Protein AF-A0A7Y2XF53-F1 (afdb_monomer_lite)

Sequence (110 aa):
MKKIGYLFCFVLFSLSLQASDLPVEARIEQAMHGDHRSDSNIARNRYRHPVGTLSFLGIQDGMTVMEIWPGAGWYTEILAPVLRGKGQFVAATWDVDVPDQPEYRYRLQM

Secondary structure (DSSP, 8-state):
-------------------PPPPHHHHHHHHTT-TTS-HHHHHTHHHH-HHHHHHHTT--TT-EEEEE--TTTTTHHHHHHHHTTTSEEEEE---TTSTT--HHHHHTT-

pLDDT: mean 86.28, std 17.15, range [38.38, 98.69]

Foldseek 3Di:
DDDDDDPPPPPPPPPPPPVPDDFLLVLLVDQLVDPPDDPVLNVCCVVVVRSVVVVVVVDFFADEAEDELCQVPSVVSRVVRSHPVRYHYHYHADDPPDPPDDPVRVVSVD

Structure (mmCIF, N/CA/C/O backbone):
data_AF-A0A7Y2XF53-F1
#
_entry.id   AF-A0A7Y2XF53-F1
#
loop_
_atom_site.group_PDB
_atom_site.id
_atom_site.type_symbol
_atom_site.label_atom_id
_atom_site.label_alt_id
_atom_site.label_comp_id
_atom_site.label_asym_id
_atom_site.label_entity_id
_atom_site.label_seq_id
_atom_site.pdbx_PDB_ins_code
_atom_site.Cartn_x
_atom_site.Cartn_y
_atom_site.Cartn_z
_atom_site.occupancy
_atom_site.B_iso_or_equiv
_atom_site.auth_seq_id
_atom_site.auth_comp_id
_atom_site.auth_asym_id
_atom_site.auth_atom_id
_atom_site.pdbx_PDB_model_num
ATOM 1 N N . MET A 1 1 ? -38.190 -24.849 61.703 1.00 40.53 1 MET A N 1
ATOM 2 C CA . MET A 1 1 ? -37.226 -25.358 60.701 1.00 40.53 1 MET A CA 1
ATOM 3 C C . MET A 1 1 ? -37.793 -25.149 59.299 1.00 40.53 1 MET A C 1
ATOM 5 O O . MET A 1 1 ? -38.608 -25.947 58.863 1.00 40.53 1 MET A O 1
ATOM 9 N N . LYS A 1 2 ? -37.441 -24.055 58.616 1.00 38.38 2 LYS A N 1
ATOM 10 C CA . LYS A 1 2 ? -37.800 -23.813 57.207 1.00 38.38 2 LYS A CA 1
ATOM 11 C C . LYS A 1 2 ? -36.557 -23.233 56.529 1.00 38.38 2 LYS A C 1
ATOM 13 O O . LYS A 1 2 ? -36.195 -22.096 56.807 1.00 38.38 2 LYS A O 1
ATOM 18 N N . LYS A 1 3 ? -35.840 -24.050 55.753 1.00 44.84 3 LYS A N 1
ATOM 19 C CA . LYS A 1 3 ? -34.670 -23.614 54.979 1.00 44.84 3 LYS A CA 1
ATOM 20 C C . LYS A 1 3 ? -35.186 -23.021 53.666 1.00 44.84 3 LYS A C 1
ATOM 22 O O . LYS A 1 3 ? -35.652 -23.760 52.809 1.00 44.84 3 LYS A O 1
ATOM 27 N N . ILE A 1 4 ? -35.158 -21.697 53.553 1.00 54.38 4 ILE A N 1
ATOM 28 C CA . ILE A 1 4 ? -35.426 -20.963 52.312 1.00 54.38 4 ILE A CA 1
ATOM 29 C C . ILE A 1 4 ? -34.114 -20.945 51.528 1.00 54.38 4 ILE A C 1
ATOM 31 O O . ILE A 1 4 ? -33.146 -20.304 51.933 1.00 54.38 4 ILE A O 1
ATOM 35 N N . GLY A 1 5 ? -34.055 -21.755 50.472 1.00 47.72 5 GLY A N 1
ATOM 36 C CA . GLY A 1 5 ? -32.933 -21.790 49.544 1.00 47.72 5 GLY A CA 1
ATOM 37 C C . GLY A 1 5 ? -33.041 -20.622 48.573 1.00 47.72 5 GLY A C 1
ATOM 38 O O . GLY A 1 5 ? -33.994 -20.547 47.802 1.00 47.72 5 GLY A O 1
ATOM 39 N N . TYR A 1 6 ? -32.074 -19.713 48.618 1.00 50.56 6 TYR A N 1
ATOM 40 C CA . TYR A 1 6 ? -31.905 -18.692 47.593 1.00 50.56 6 TYR A CA 1
ATOM 41 C C . TYR A 1 6 ? -31.336 -19.355 46.333 1.00 50.56 6 TYR A C 1
ATOM 43 O O . TYR A 1 6 ? -30.180 -19.773 46.309 1.00 50.56 6 TYR A O 1
ATOM 51 N N . LEU A 1 7 ? -32.162 -19.471 45.292 1.00 51.66 7 LEU A N 1
ATOM 52 C CA . LEU A 1 7 ? -31.724 -19.809 43.942 1.00 51.66 7 LEU A CA 1
ATOM 53 C C . LEU A 1 7 ? -31.107 -18.548 43.325 1.00 51.66 7 LEU A C 1
ATOM 55 O O . LEU A 1 7 ? -31.810 -17.671 42.827 1.00 51.66 7 LEU A O 1
ATOM 59 N N . PHE A 1 8 ? -29.786 -18.433 43.426 1.00 51.25 8 PHE A N 1
ATOM 60 C CA . PHE A 1 8 ? -29.012 -17.363 42.807 1.00 51.25 8 PHE A CA 1
ATOM 61 C C . PHE A 1 8 ? -28.929 -17.638 41.297 1.00 51.25 8 PHE A C 1
ATOM 63 O O . PHE A 1 8 ? -28.119 -18.441 40.838 1.00 51.25 8 PHE A O 1
ATOM 70 N N . CYS A 1 9 ? -29.827 -17.027 40.524 1.00 52.75 9 CYS A N 1
ATOM 71 C CA . CYS A 1 9 ? -29.807 -17.086 39.067 1.00 52.75 9 CYS A CA 1
ATOM 72 C C . CYS A 1 9 ? -28.656 -16.202 38.558 1.00 52.75 9 CYS A C 1
ATOM 74 O O . CYS A 1 9 ? -28.793 -14.982 38.465 1.00 52.75 9 CYS A O 1
ATOM 76 N N . PHE A 1 10 ? -27.498 -16.807 38.280 1.00 54.94 10 PHE A N 1
ATOM 77 C CA . PHE A 1 10 ? -26.399 -16.153 37.569 1.00 54.94 10 PHE A CA 1
ATOM 78 C C . PHE A 1 10 ? -26.838 -15.931 36.116 1.00 54.94 10 PHE A C 1
ATOM 80 O O . PHE A 1 10 ? -26.726 -16.818 35.271 1.00 54.94 10 PHE A O 1
ATOM 87 N N . VAL A 1 11 ? -27.371 -14.746 35.821 1.00 60.03 11 VAL A N 1
ATOM 88 C CA . VAL A 1 11 ? -27.554 -14.2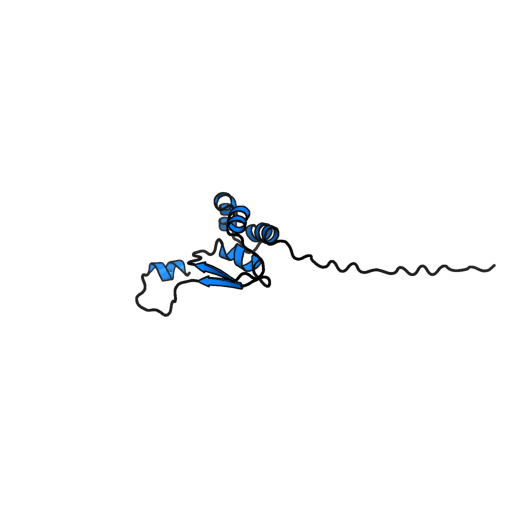86 34.443 1.00 60.03 11 VAL A CA 1
ATOM 89 C C . VAL A 1 11 ? -26.157 -14.048 33.868 1.00 60.03 11 VAL A C 1
ATOM 91 O O . VAL A 1 11 ? -25.532 -13.021 34.124 1.00 60.03 11 VAL A O 1
ATOM 94 N N . LEU A 1 12 ? -25.638 -15.026 33.124 1.00 61.72 12 LEU A N 1
ATOM 95 C CA 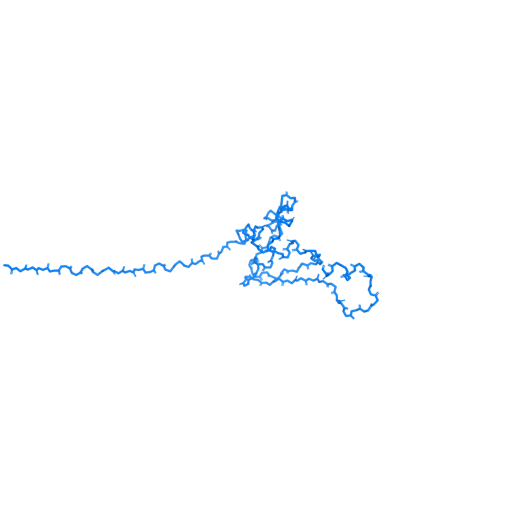. LEU A 1 12 ? -24.461 -14.857 32.276 1.00 61.72 12 LEU A CA 1
ATOM 96 C C . LEU A 1 12 ? -24.853 -13.935 31.116 1.00 61.72 12 LEU A C 1
ATOM 98 O O . LEU A 1 12 ? -25.302 -14.385 30.066 1.00 61.72 12 LEU A O 1
ATOM 102 N N . PHE A 1 13 ? -24.730 -12.627 31.328 1.00 60.31 13 PHE A N 1
ATOM 103 C CA . PHE A 1 13 ? -24.793 -11.648 30.252 1.00 60.31 13 PHE A CA 1
ATOM 104 C C . PHE A 1 13 ? -23.524 -11.827 29.411 1.00 60.31 13 PHE A C 1
ATOM 106 O O . PHE A 1 13 ? -22.458 -11.319 29.755 1.00 60.31 13 PHE A O 1
ATOM 113 N N . SER A 1 14 ? -23.609 -12.638 28.354 1.00 64.81 14 SER A N 1
ATOM 114 C CA . SER A 1 14 ? -22.541 -12.768 27.367 1.00 64.81 14 SER A CA 1
ATOM 115 C C . SER A 1 14 ? -22.303 -11.398 26.735 1.00 64.81 14 SER A C 1
ATOM 117 O O . SER A 1 14 ? -23.059 -10.972 25.863 1.00 64.81 14 SER A O 1
ATOM 119 N N . LEU A 1 15 ? -21.253 -10.703 27.183 1.00 57.53 15 LEU A N 1
ATOM 120 C CA . LEU A 1 15 ? -20.698 -9.561 26.469 1.00 57.53 15 LEU A CA 1
ATOM 121 C C . LEU A 1 15 ? -20.223 -10.098 25.119 1.00 57.53 15 LEU A C 1
ATOM 123 O O . LEU A 1 15 ? -19.151 -10.690 25.002 1.00 57.53 15 LEU A O 1
ATOM 127 N N . SER A 1 16 ? -21.057 -9.944 24.097 1.00 63.47 16 SER A N 1
ATOM 128 C CA . SER A 1 16 ? -20.575 -10.031 22.731 1.00 63.47 16 SER A CA 1
ATOM 129 C C . SER A 1 16 ? -19.604 -8.866 22.588 1.00 63.47 16 SER A C 1
ATOM 131 O O . SER A 1 16 ? -20.031 -7.714 22.581 1.00 63.47 16 SER A O 1
ATOM 133 N N . LEU A 1 17 ? -18.296 -9.136 22.565 1.00 53.88 17 LEU A N 1
ATOM 134 C CA . LEU A 1 17 ? -17.350 -8.157 22.049 1.00 53.88 17 LEU A CA 1
ATOM 135 C C . LEU A 1 17 ? -17.742 -7.955 20.584 1.00 53.88 17 LEU A C 1
ATOM 137 O O . LEU A 1 17 ? -17.358 -8.741 19.719 1.00 53.88 17 LEU A O 1
ATOM 141 N N . GLN A 1 18 ? -18.533 -6.923 20.292 1.00 55.53 18 GLN A N 1
ATOM 142 C CA . GLN A 1 18 ? -18.478 -6.329 18.968 1.00 55.53 18 GLN A CA 1
ATOM 143 C C . GLN A 1 18 ? -17.020 -5.915 18.781 1.00 55.53 18 GLN A C 1
ATOM 145 O O . GLN A 1 18 ? -16.548 -5.002 19.458 1.00 55.53 18 GLN A O 1
ATOM 150 N N . ALA A 1 19 ? -16.291 -6.625 17.919 1.00 55.28 19 ALA A N 1
ATOM 151 C CA . ALA A 1 19 ? -15.016 -6.146 17.419 1.00 55.28 19 ALA A CA 1
ATOM 152 C C . ALA A 1 19 ? -15.306 -4.788 16.776 1.00 55.28 19 ALA A C 1
ATOM 154 O O . ALA A 1 19 ? -15.910 -4.717 15.705 1.00 55.28 19 ALA A O 1
ATOM 155 N N . SER A 1 20 ? -15.000 -3.712 17.498 1.00 59.19 20 SER A N 1
ATOM 156 C CA . SER A 1 20 ? -15.140 -2.361 16.984 1.00 59.19 20 SER A CA 1
ATOM 157 C C . SER A 1 20 ? -14.259 -2.267 15.754 1.00 59.19 20 SER A C 1
ATOM 159 O O . SER A 1 20 ? -13.080 -2.623 15.812 1.00 59.19 20 SER A O 1
ATOM 161 N N . ASP A 1 21 ? -14.846 -1.820 14.655 1.00 81.81 21 ASP A N 1
ATOM 162 C CA . ASP A 1 21 ? -14.125 -1.603 13.419 1.00 81.81 21 ASP A CA 1
ATOM 163 C C . ASP A 1 21 ? -12.959 -0.650 13.691 1.00 81.81 21 ASP A C 1
ATOM 165 O O . ASP A 1 21 ? -13.157 0.460 14.188 1.00 81.81 21 ASP A O 1
ATOM 169 N N . LEU A 1 22 ? -11.732 -1.121 13.479 1.00 88.94 22 LEU A N 1
ATOM 170 C CA . LEU A 1 22 ? -10.549 -0.326 13.785 1.00 88.94 22 LEU A CA 1
ATOM 171 C C . LEU A 1 22 ? -10.508 0.894 12.855 1.00 88.94 22 LEU A C 1
ATOM 173 O O . LEU A 1 22 ? -10.770 0.725 11.660 1.00 88.94 22 LEU A O 1
ATOM 177 N N . PRO A 1 23 ? -10.133 2.090 13.347 1.00 94.81 23 PRO A N 1
ATOM 178 C CA . PRO A 1 23 ? -9.864 3.240 12.486 1.00 94.81 23 PRO A CA 1
ATOM 179 C C . PRO A 1 23 ? -8.847 2.894 11.393 1.00 94.81 23 PRO A C 1
ATOM 181 O O . PRO A 1 23 ? -7.962 2.063 11.614 1.00 94.81 23 PRO A O 1
ATOM 184 N N . VAL A 1 24 ? -8.947 3.537 10.226 1.00 96.38 24 VAL A N 1
ATOM 185 C CA . VAL A 1 24 ? -8.083 3.257 9.063 1.00 96.38 24 VAL A CA 1
ATOM 186 C C . VAL A 1 24 ? -6.601 3.318 9.436 1.00 96.38 24 VAL A C 1
ATOM 188 O O . VAL A 1 24 ? -5.850 2.414 9.077 1.00 96.38 24 VAL A O 1
ATOM 191 N N . GLU A 1 25 ? -6.183 4.311 10.221 1.00 97.44 25 GLU A N 1
ATOM 192 C CA . GLU A 1 25 ? -4.804 4.461 10.692 1.00 97.44 25 GLU A CA 1
ATOM 193 C C . GLU A 1 25 ? -4.342 3.278 11.548 1.00 97.44 25 GLU A C 1
ATOM 195 O O . GLU A 1 25 ? -3.244 2.767 11.338 1.00 97.44 25 GLU A O 1
ATOM 200 N N . ALA A 1 26 ? -5.193 2.789 12.454 1.00 97.31 26 ALA A N 1
ATOM 201 C CA . ALA A 1 26 ? -4.889 1.615 13.272 1.00 97.31 26 ALA A CA 1
ATOM 202 C C . ALA A 1 26 ? -4.788 0.345 12.412 1.00 97.31 26 ALA A C 1
ATOM 204 O O . ALA A 1 26 ? -3.945 -0.518 12.661 1.00 97.31 26 ALA A O 1
ATOM 205 N N . ARG A 1 27 ? -5.604 0.236 11.355 1.00 97.44 27 ARG A N 1
ATOM 206 C CA . ARG A 1 27 ? -5.493 -0.868 10.388 1.00 97.44 27 ARG A CA 1
ATOM 207 C C . ARG A 1 27 ? -4.220 -0.764 9.554 1.00 97.44 27 ARG A C 1
ATOM 209 O O . ARG A 1 27 ? -3.616 -1.793 9.271 1.00 97.44 27 ARG A O 1
ATOM 216 N N . ILE A 1 28 ? -3.785 0.443 9.187 1.00 98.44 28 ILE A N 1
ATOM 217 C CA . ILE A 1 28 ? -2.502 0.666 8.501 1.00 98.44 28 ILE A CA 1
ATOM 218 C C . ILE A 1 28 ? -1.336 0.269 9.412 1.00 98.44 28 ILE A C 1
ATOM 220 O O . ILE A 1 28 ? -0.420 -0.415 8.953 1.00 98.44 28 ILE A O 1
ATOM 224 N N . GLU A 1 29 ? -1.378 0.653 10.690 1.00 98.25 29 GLU A N 1
ATOM 225 C CA . GLU A 1 29 ? -0.362 0.295 11.688 1.00 98.25 29 GLU A CA 1
ATOM 226 C C . GLU A 1 29 ? -0.266 -1.224 11.899 1.00 98.25 29 GLU A C 1
ATOM 228 O O . GLU A 1 29 ? 0.832 -1.780 11.945 1.00 98.25 29 GLU A O 1
ATOM 233 N N . GLN A 1 30 ? -1.398 -1.927 11.937 1.00 97.75 30 GLN A N 1
ATOM 234 C CA . GLN A 1 30 ? -1.393 -3.391 11.966 1.00 97.75 30 GLN A CA 1
ATOM 235 C C . GLN A 1 30 ? -0.864 -3.986 10.655 1.00 97.75 30 GLN A C 1
ATOM 237 O O . GLN A 1 30 ? 0.018 -4.843 10.667 1.00 97.75 30 GLN A O 1
ATOM 242 N N . ALA A 1 31 ? -1.363 -3.517 9.510 1.00 98.06 31 ALA A N 1
ATOM 243 C CA . ALA A 1 31 ? -1.024 -4.081 8.208 1.00 98.06 31 ALA A CA 1
ATOM 244 C C . ALA A 1 31 ? 0.454 -3.887 7.835 1.00 98.06 31 ALA A C 1
ATOM 246 O O . ALA A 1 31 ? 1.030 -4.763 7.191 1.00 98.06 31 ALA A O 1
ATOM 247 N N . MET A 1 32 ? 1.104 -2.795 8.260 1.00 98.19 32 MET A N 1
ATOM 248 C CA . MET A 1 32 ? 2.532 -2.575 7.984 1.00 98.19 32 MET A CA 1
ATOM 249 C C . MET A 1 32 ? 3.457 -3.592 8.679 1.00 98.19 32 MET A C 1
ATOM 251 O O . MET A 1 32 ? 4.608 -3.734 8.253 1.00 98.19 32 MET A O 1
ATOM 255 N N . HIS A 1 33 ? 2.953 -4.307 9.690 1.00 98.19 33 HIS A N 1
ATOM 256 C CA . HIS A 1 33 ? 3.631 -5.380 10.424 1.00 98.19 33 HIS A CA 1
ATOM 257 C C . HIS A 1 33 ? 2.929 -6.744 10.284 1.00 98.19 33 HIS A C 1
ATOM 259 O O . HIS A 1 33 ? 3.208 -7.644 11.067 1.00 98.19 33 HIS A O 1
ATOM 265 N N . GLY A 1 34 ? 2.014 -6.900 9.321 1.00 97.31 34 GLY A N 1
ATOM 266 C CA . GLY A 1 34 ? 1.239 -8.132 9.169 1.00 97.31 34 GLY A CA 1
ATOM 267 C C . GLY A 1 34 ? 2.095 -9.344 8.789 1.00 97.31 34 GLY A C 1
ATOM 268 O O . GLY A 1 34 ? 3.027 -9.217 7.997 1.00 97.31 34 GLY A O 1
ATOM 269 N N . ASP A 1 35 ? 1.724 -10.520 9.301 1.00 97.19 35 ASP A N 1
ATOM 270 C CA . ASP A 1 35 ? 2.455 -11.790 9.129 1.00 97.19 35 ASP A CA 1
ATOM 271 C C . ASP A 1 35 ? 2.629 -12.226 7.662 1.00 97.19 35 ASP A C 1
ATOM 273 O O . ASP A 1 35 ? 3.487 -13.047 7.345 1.00 97.19 35 ASP A O 1
ATOM 277 N N . HIS A 1 36 ? 1.813 -11.696 6.747 1.00 97.06 36 HIS A N 1
ATOM 278 C CA . HIS A 1 36 ? 1.922 -11.958 5.309 1.00 97.06 36 HIS A CA 1
ATOM 279 C C . HIS A 1 36 ? 3.046 -11.170 4.627 1.00 97.06 36 HIS A C 1
ATOM 281 O O . HIS A 1 36 ? 3.353 -11.449 3.469 1.00 97.06 36 HIS A O 1
ATOM 287 N N . ARG A 1 37 ? 3.633 -10.170 5.298 1.00 97.88 37 ARG A N 1
ATOM 288 C CA . ARG A 1 37 ? 4.719 -9.348 4.751 1.00 97.88 37 ARG A CA 1
ATOM 289 C C . ARG A 1 37 ? 6.066 -10.004 5.003 1.00 97.88 37 ARG A C 1
ATOM 291 O O . ARG A 1 37 ? 6.333 -10.522 6.081 1.00 97.88 37 ARG A O 1
ATOM 298 N N . SER A 1 38 ? 6.960 -9.899 4.027 1.00 97.75 38 SER A N 1
ATOM 299 C CA . SER A 1 38 ? 8.350 -10.309 4.211 1.00 97.75 38 SER A CA 1
ATOM 300 C C . SER A 1 38 ? 9.103 -9.375 5.167 1.00 97.75 38 SER A C 1
ATOM 302 O O . SER A 1 38 ? 8.867 -8.160 5.198 1.00 97.75 38 SER A O 1
ATOM 304 N N . ASP A 1 39 ? 10.113 -9.913 5.857 1.00 98.12 39 ASP A N 1
ATOM 305 C CA . ASP A 1 39 ? 11.032 -9.122 6.688 1.00 98.12 39 ASP A CA 1
ATOM 306 C C . ASP A 1 39 ? 11.695 -7.9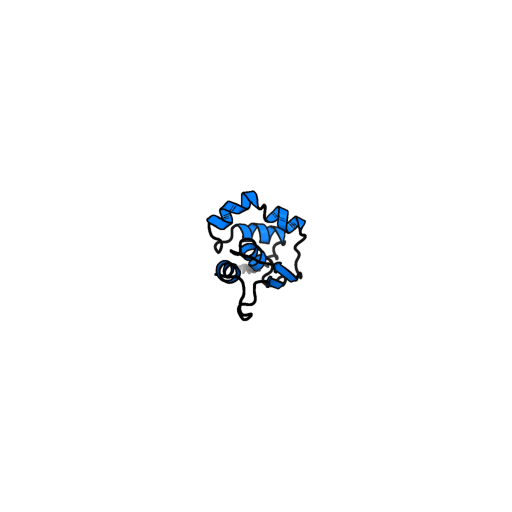86 5.896 1.00 98.12 39 ASP A C 1
ATOM 308 O O . ASP A 1 39 ? 11.893 -6.883 6.409 1.00 98.12 39 ASP A O 1
ATOM 312 N N . SER A 1 40 ? 12.005 -8.220 4.614 1.00 97.69 40 SER A N 1
ATOM 313 C CA . SER A 1 40 ? 12.615 -7.214 3.741 1.00 97.69 40 SER A CA 1
ATOM 314 C C . SER A 1 40 ? 11.664 -6.054 3.432 1.00 97.69 40 SER A C 1
ATOM 316 O O . SER A 1 40 ? 12.103 -4.900 3.383 1.00 97.69 40 SER A O 1
ATOM 318 N N . ASN A 1 41 ? 10.363 -6.312 3.271 1.00 98.06 41 ASN A N 1
ATOM 319 C CA . ASN A 1 41 ? 9.370 -5.256 3.107 1.00 98.06 41 ASN A CA 1
ATOM 320 C C . ASN A 1 41 ? 9.129 -4.518 4.429 1.00 98.06 41 ASN A C 1
ATOM 322 O O . ASN A 1 41 ? 9.124 -3.282 4.427 1.00 98.06 41 ASN A O 1
ATOM 326 N N . ILE A 1 42 ? 9.030 -5.224 5.556 1.00 98.56 42 ILE A N 1
ATOM 327 C CA . ILE A 1 42 ? 8.878 -4.608 6.885 1.00 98.56 42 ILE A CA 1
ATOM 328 C C . ILE A 1 42 ? 10.076 -3.704 7.218 1.00 98.56 42 ILE A C 1
ATOM 330 O O . ILE A 1 42 ? 9.886 -2.561 7.640 1.00 98.56 42 ILE A O 1
ATOM 334 N N . ALA A 1 43 ? 11.309 -4.139 6.942 1.00 98.38 43 ALA A N 1
ATOM 335 C CA . ALA A 1 43 ? 12.523 -3.356 7.199 1.00 98.38 43 ALA A CA 1
ATOM 336 C C . ALA A 1 43 ? 12.531 -1.989 6.485 1.00 98.38 43 ALA A C 1
ATOM 338 O O . ALA A 1 43 ? 13.190 -1.045 6.929 1.00 98.38 43 ALA A O 1
ATOM 339 N N . ARG A 1 44 ? 11.769 -1.846 5.393 1.00 98.31 44 ARG A N 1
ATOM 340 C CA . ARG A 1 44 ? 11.657 -0.596 4.626 1.00 98.31 44 ARG A CA 1
ATOM 341 C C . ARG A 1 44 ? 10.637 0.388 5.205 1.00 98.31 44 ARG A C 1
ATOM 343 O O . ARG A 1 44 ? 10.645 1.550 4.793 1.00 98.31 44 ARG A O 1
ATOM 350 N N . ASN A 1 45 ? 9.810 -0.022 6.173 1.00 98.69 45 ASN A N 1
ATOM 351 C CA . ASN A 1 45 ? 8.813 0.836 6.830 1.00 98.69 45 ASN A CA 1
ATOM 352 C C . ASN A 1 45 ? 9.444 2.128 7.374 1.00 98.69 45 ASN A C 1
ATOM 354 O O . ASN A 1 45 ? 8.873 3.203 7.206 1.00 98.69 45 ASN A O 1
ATOM 358 N N . ARG A 1 46 ? 10.660 2.049 7.936 1.00 98.31 46 ARG A N 1
ATOM 359 C CA . ARG A 1 46 ? 11.381 3.208 8.497 1.00 98.31 46 ARG A CA 1
ATOM 360 C C . ARG A 1 46 ? 11.696 4.317 7.489 1.00 98.31 46 ARG A C 1
ATOM 362 O O . ARG A 1 46 ? 11.948 5.435 7.910 1.00 98.31 46 ARG A O 1
ATOM 369 N N . TYR A 1 47 ? 11.743 3.995 6.196 1.00 98.19 47 TYR A N 1
ATOM 370 C CA . TYR A 1 47 ? 12.039 4.952 5.123 1.00 98.19 47 TYR A CA 1
ATOM 371 C C . TYR A 1 47 ? 10.772 5.419 4.405 1.00 98.19 47 TYR A C 1
ATOM 373 O O . TYR A 1 47 ? 10.772 6.460 3.758 1.00 98.19 47 TYR A O 1
ATOM 381 N N . ARG A 1 48 ? 9.707 4.614 4.473 1.00 97.62 48 ARG A N 1
ATOM 382 C CA . ARG A 1 48 ? 8.450 4.832 3.747 1.00 97.62 48 ARG A CA 1
ATOM 383 C C . ARG A 1 48 ? 7.327 5.383 4.616 1.00 97.62 48 ARG A C 1
ATOM 385 O O . ARG A 1 48 ? 6.306 5.756 4.062 1.00 97.62 48 ARG A O 1
ATOM 392 N N . HIS A 1 49 ? 7.508 5.400 5.938 1.00 98.44 49 HIS A N 1
ATOM 393 C CA . HIS A 1 49 ? 6.589 5.979 6.922 1.00 98.44 49 HIS A CA 1
ATOM 394 C C . HIS A 1 49 ? 5.105 5.684 6.619 1.00 98.44 49 HIS A C 1
ATOM 396 O O . HIS A 1 49 ? 4.325 6.621 6.476 1.00 98.44 49 HIS A O 1
ATOM 402 N N . PRO A 1 50 ? 4.692 4.406 6.495 1.00 98.38 50 PRO A N 1
ATOM 403 C CA . PRO A 1 50 ? 3.417 4.041 5.871 1.00 98.38 50 PRO A CA 1
ATOM 404 C C . PRO A 1 50 ? 2.202 4.686 6.535 1.00 98.38 50 PRO A C 1
ATOM 406 O O . PRO A 1 50 ? 1.355 5.197 5.813 1.00 98.38 50 PRO A O 1
ATOM 409 N N . VAL A 1 51 ? 2.144 4.737 7.871 1.00 98.44 51 VAL A N 1
ATOM 410 C CA . VAL A 1 51 ? 1.071 5.447 8.589 1.00 98.44 51 VAL A CA 1
ATOM 411 C C . VAL A 1 51 ? 1.043 6.915 8.167 1.00 98.44 51 VAL A C 1
ATOM 413 O O . VAL A 1 51 ? 0.056 7.372 7.610 1.00 98.44 51 VAL A O 1
ATOM 416 N N . GLY A 1 52 ? 2.156 7.638 8.324 1.00 98.19 52 GLY A N 1
ATOM 417 C CA . GLY A 1 52 ? 2.225 9.059 7.976 1.00 98.19 52 GLY A CA 1
ATOM 418 C C . GLY A 1 52 ? 1.907 9.342 6.505 1.00 98.19 52 GLY A C 1
ATOM 419 O O . GLY A 1 52 ? 1.150 10.262 6.207 1.00 98.19 52 GLY A O 1
ATOM 420 N N . THR A 1 53 ? 2.436 8.541 5.578 1.00 98.44 53 THR A N 1
ATOM 421 C CA . THR A 1 53 ? 2.185 8.710 4.142 1.00 98.44 53 THR A CA 1
ATOM 422 C C . THR A 1 53 ? 0.734 8.422 3.776 1.00 98.44 53 THR A C 1
ATOM 424 O O . THR A 1 53 ? 0.128 9.222 3.070 1.00 98.44 53 THR A O 1
ATOM 427 N N . LEU A 1 54 ? 0.158 7.311 4.239 1.00 98.19 54 LEU A N 1
ATOM 428 C CA . LEU A 1 54 ? -1.212 6.940 3.878 1.00 98.19 54 LEU A CA 1
ATOM 429 C C . LEU A 1 54 ? -2.252 7.832 4.574 1.00 98.19 54 LEU A C 1
ATOM 431 O O . LEU A 1 54 ? -3.262 8.164 3.955 1.00 98.19 54 LEU A O 1
ATOM 435 N N . SER A 1 55 ? -1.977 8.304 5.794 1.00 96.62 55 SER A N 1
ATOM 436 C CA . SER A 1 55 ? -2.785 9.341 6.448 1.00 96.62 55 SER A CA 1
ATOM 437 C C . SER A 1 55 ? -2.713 10.671 5.700 1.00 96.62 55 SER A C 1
ATOM 439 O O . SER A 1 55 ? -3.739 11.309 5.493 1.00 96.62 55 SER A O 1
ATOM 441 N N . PHE A 1 56 ? -1.528 11.081 5.232 1.00 98.12 56 PHE A N 1
ATOM 442 C CA . PHE A 1 56 ? -1.380 12.291 4.416 1.00 98.12 56 PHE A CA 1
ATOM 443 C C . PHE A 1 56 ? -2.152 12.200 3.092 1.00 98.12 56 PHE A C 1
ATOM 445 O O . PHE A 1 56 ? -2.773 13.174 2.673 1.00 98.12 56 PHE A O 1
ATOM 452 N N . LEU A 1 57 ? -2.152 11.026 2.454 1.00 97.44 57 LEU A N 1
ATOM 453 C CA . LEU A 1 57 ? -2.951 10.761 1.253 1.00 97.44 57 LEU A CA 1
ATOM 454 C C . LEU A 1 57 ? -4.461 10.675 1.541 1.00 97.44 57 LEU A C 1
ATOM 456 O O . LEU A 1 57 ? -5.253 10.658 0.603 1.00 97.44 57 LEU A O 1
ATOM 460 N N . GLY A 1 58 ? -4.863 10.645 2.815 1.00 97.12 58 GLY A N 1
ATOM 461 C CA . GLY A 1 58 ? -6.256 10.732 3.237 1.00 97.12 58 GLY A CA 1
ATOM 462 C C . GLY A 1 58 ? -7.072 9.472 2.966 1.00 97.12 58 GLY A C 1
ATOM 463 O O . GLY A 1 58 ? -8.269 9.592 2.703 1.00 97.12 58 GLY A O 1
ATOM 464 N N . ILE A 1 59 ? -6.444 8.289 3.010 1.00 97.44 59 ILE A N 1
ATOM 465 C CA . ILE A 1 59 ? -7.137 7.004 2.832 1.00 97.44 59 ILE A CA 1
ATOM 466 C C . ILE A 1 59 ? -8.272 6.876 3.854 1.00 97.44 59 ILE A C 1
ATOM 468 O O . ILE A 1 59 ? -8.061 7.061 5.049 1.00 97.44 59 ILE A O 1
ATOM 472 N N . GLN A 1 60 ? -9.470 6.542 3.375 1.00 96.50 60 GLN A N 1
ATOM 473 C CA . GLN A 1 60 ? -10.685 6.418 4.181 1.00 96.50 60 GLN A CA 1
ATOM 474 C C . GLN A 1 60 ? -11.506 5.193 3.773 1.00 96.50 60 GLN A C 1
ATOM 476 O O . GLN A 1 60 ? -11.363 4.655 2.670 1.00 96.50 60 GLN A O 1
ATOM 481 N N . ASP A 1 61 ? -12.413 4.790 4.659 1.00 96.88 61 ASP A N 1
ATOM 482 C CA . ASP A 1 61 ? -13.425 3.781 4.360 1.00 96.88 61 ASP A CA 1
ATOM 483 C C . ASP A 1 61 ? -14.334 4.235 3.206 1.00 96.88 61 ASP A C 1
ATOM 485 O O . ASP A 1 61 ? -14.615 5.417 3.015 1.00 96.88 61 ASP A O 1
ATOM 489 N N . GLY A 1 62 ? -14.786 3.277 2.405 1.00 97.31 62 GLY A N 1
ATOM 490 C CA . GLY A 1 62 ? -15.608 3.469 1.212 1.00 97.31 62 GLY A CA 1
ATOM 491 C C . GLY A 1 62 ? -14.827 3.850 -0.048 1.00 97.31 62 GLY A C 1
ATOM 492 O O . GLY A 1 62 ? -15.395 3.810 -1.139 1.00 97.31 62 GLY A O 1
ATOM 493 N N . MET A 1 63 ? -13.537 4.185 0.056 1.00 98.19 63 MET A N 1
ATOM 494 C CA . MET A 1 63 ? -12.742 4.573 -1.110 1.00 98.19 63 MET A CA 1
ATOM 495 C C . MET A 1 63 ? -12.483 3.402 -2.065 1.00 98.19 63 MET A C 1
ATOM 497 O O . MET A 1 63 ? -12.288 2.256 -1.657 1.00 98.19 63 MET A O 1
ATOM 501 N N . THR A 1 64 ? -12.407 3.731 -3.356 1.00 98.50 64 THR A N 1
ATOM 502 C CA . THR A 1 64 ? -11.730 2.899 -4.354 1.00 98.50 64 THR A CA 1
ATOM 503 C C . THR A 1 64 ? -10.320 3.439 -4.545 1.00 98.50 64 THR A C 1
ATOM 505 O O . THR A 1 64 ? -10.147 4.568 -5.001 1.00 98.50 64 THR A O 1
ATOM 508 N N . VAL A 1 65 ? -9.315 2.648 -4.185 1.00 98.12 65 VAL A N 1
ATOM 509 C CA . VAL A 1 65 ? -7.901 3.028 -4.249 1.00 98.12 65 VAL A CA 1
ATOM 510 C C . VAL A 1 65 ? -7.225 2.222 -5.345 1.00 98.12 65 VAL A C 1
ATOM 512 O O . VAL A 1 65 ? -7.198 0.993 -5.293 1.00 98.12 65 VAL A O 1
ATOM 515 N N . MET A 1 66 ? -6.673 2.925 -6.332 1.00 97.69 66 MET A N 1
ATOM 516 C CA . MET A 1 66 ? -5.914 2.327 -7.424 1.00 97.69 66 MET A CA 1
ATOM 517 C C . MET A 1 66 ? -4.414 2.531 -7.204 1.00 97.69 66 MET A C 1
ATOM 519 O O . MET A 1 66 ? -3.943 3.666 -7.162 1.00 97.69 66 MET A O 1
ATOM 523 N N . GLU A 1 67 ? -3.659 1.441 -7.092 1.00 96.00 67 GLU A N 1
ATOM 524 C CA . GLU A 1 67 ? -2.196 1.464 -7.098 1.00 96.00 67 GLU A CA 1
ATOM 525 C C . GLU A 1 67 ? -1.694 1.261 -8.528 1.00 96.00 67 GLU A C 1
ATOM 527 O O . GLU A 1 67 ? -1.897 0.202 -9.119 1.00 96.00 67 GLU A O 1
ATOM 532 N N . ILE A 1 68 ? -1.044 2.279 -9.090 1.00 93.94 68 ILE A N 1
ATOM 533 C CA . ILE A 1 68 ? -0.457 2.216 -10.430 1.00 93.94 68 ILE A CA 1
ATOM 534 C C . ILE A 1 68 ? 0.967 1.681 -10.312 1.00 93.94 68 ILE A C 1
ATOM 536 O O . ILE A 1 68 ? 1.791 2.276 -9.620 1.00 93.94 68 ILE A O 1
ATOM 540 N N . TRP A 1 69 ? 1.247 0.586 -11.018 1.00 89.25 69 TRP A N 1
ATOM 541 C CA . TRP A 1 69 ? 2.545 -0.094 -11.033 1.00 89.25 69 TRP A CA 1
ATOM 542 C C . TRP A 1 69 ? 3.030 -0.486 -9.629 1.00 89.25 69 TRP A C 1
ATOM 544 O O . TRP A 1 69 ? 4.026 0.053 -9.139 1.00 89.25 69 TRP A O 1
ATOM 554 N N . PRO A 1 70 ? 2.371 -1.472 -8.993 1.00 91.94 70 PRO A N 1
ATOM 555 C CA . PRO A 1 70 ? 2.719 -1.915 -7.639 1.00 91.94 70 PRO A CA 1
ATOM 556 C C . PRO A 1 70 ? 4.151 -2.468 -7.521 1.00 91.94 70 PRO A C 1
ATOM 558 O O . PRO A 1 70 ? 4.706 -2.552 -6.421 1.00 91.94 70 PRO A O 1
ATOM 561 N N . GLY A 1 71 ? 4.774 -2.847 -8.646 1.00 88.31 71 GLY A N 1
ATOM 562 C CA . GLY A 1 71 ? 6.078 -3.506 -8.670 1.00 88.31 71 GLY A CA 1
ATOM 563 C C . GLY A 1 71 ? 6.060 -4.734 -7.760 1.00 88.31 71 GLY A C 1
ATOM 564 O O . GLY A 1 71 ? 5.126 -5.523 -7.805 1.00 88.31 71 GLY A O 1
ATOM 565 N N . ALA A 1 72 ? 7.034 -4.836 -6.854 1.00 88.88 72 ALA A N 1
ATOM 566 C CA . ALA A 1 72 ? 7.107 -5.911 -5.857 1.00 88.88 72 ALA A CA 1
ATOM 567 C C . ALA A 1 72 ? 6.076 -5.800 -4.701 1.00 88.88 72 ALA A C 1
ATOM 569 O O . ALA A 1 72 ? 6.266 -6.413 -3.653 1.00 88.88 72 ALA A O 1
ATOM 570 N N . GLY A 1 73 ? 5.032 -4.974 -4.831 1.00 93.88 73 GLY A N 1
ATOM 571 C CA . GLY A 1 73 ? 3.844 -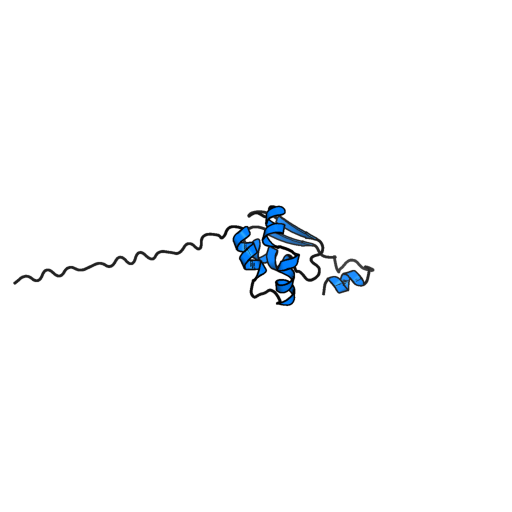5.015 -3.969 1.00 93.88 73 GLY A CA 1
ATOM 572 C C . GLY A 1 73 ? 3.972 -4.367 -2.587 1.00 93.88 73 GLY A C 1
ATOM 573 O O . GLY A 1 73 ? 3.171 -4.647 -1.698 1.00 93.88 73 GLY A O 1
ATOM 574 N N . TRP A 1 74 ? 4.959 -3.493 -2.361 1.00 97.06 74 TRP A N 1
ATOM 575 C CA . TRP A 1 74 ? 5.241 -2.989 -1.009 1.00 97.06 74 TRP A CA 1
ATOM 576 C C . TRP A 1 74 ? 4.049 -2.268 -0.355 1.00 97.06 74 TRP A C 1
ATOM 578 O O . TRP A 1 74 ? 3.788 -2.491 0.831 1.00 97.06 74 TRP A O 1
ATOM 588 N N . TYR A 1 75 ? 3.354 -1.394 -1.098 1.00 97.75 75 TYR A N 1
ATOM 589 C CA . TYR A 1 75 ? 2.132 -0.737 -0.613 1.00 97.75 75 TYR A CA 1
ATOM 590 C C . TYR A 1 75 ? 0.912 -1.639 -0.781 1.00 97.75 75 TYR A C 1
ATOM 592 O O . TYR A 1 75 ? 0.058 -1.621 0.102 1.00 97.75 75 TYR A O 1
ATOM 600 N N . THR A 1 76 ? 0.858 -2.467 -1.828 1.00 97.44 76 THR A N 1
ATOM 601 C CA . THR A 1 76 ? -0.192 -3.478 -2.042 1.00 97.44 76 THR A CA 1
ATOM 602 C C . THR A 1 76 ? -0.430 -4.324 -0.794 1.00 97.44 76 THR A C 1
ATOM 604 O O . THR A 1 76 ? -1.561 -4.458 -0.335 1.00 97.44 76 THR A O 1
ATOM 607 N N . GLU A 1 77 ? 0.642 -4.838 -0.191 1.00 97.81 77 GLU A N 1
ATOM 608 C CA . GLU A 1 77 ? 0.589 -5.657 1.022 1.00 97.81 77 GLU A CA 1
ATOM 609 C C . GLU A 1 77 ? 0.031 -4.912 2.252 1.00 97.81 77 GLU A C 1
ATOM 611 O O . GLU A 1 77 ? -0.377 -5.558 3.213 1.00 97.81 77 GLU A O 1
ATOM 616 N N . ILE A 1 78 ? -0.006 -3.575 2.246 1.00 98.50 78 ILE A N 1
ATOM 617 C CA . ILE A 1 78 ? -0.632 -2.757 3.300 1.00 98.50 78 ILE A CA 1
ATOM 618 C C . ILE A 1 78 ? -2.062 -2.381 2.896 1.00 98.50 78 ILE A C 1
ATOM 620 O O . ILE A 1 78 ? -3.001 -2.582 3.661 1.00 98.50 78 ILE A O 1
ATOM 624 N N . LEU A 1 79 ? -2.248 -1.852 1.686 1.00 98.44 79 LEU A N 1
ATOM 625 C CA . LEU A 1 79 ? -3.524 -1.319 1.203 1.00 98.44 79 LEU A CA 1
ATOM 626 C C . LEU A 1 79 ? -4.585 -2.407 1.021 1.00 98.44 79 LEU A C 1
ATOM 628 O O . LEU A 1 79 ? -5.743 -2.191 1.383 1.00 98.44 79 LEU A O 1
ATOM 632 N N . ALA A 1 80 ? -4.205 -3.579 0.506 1.00 97.81 80 ALA A N 1
ATOM 633 C CA . ALA A 1 80 ? -5.140 -4.673 0.263 1.00 97.81 80 ALA A CA 1
ATOM 634 C C . ALA A 1 80 ? -5.865 -5.136 1.545 1.00 97.81 80 ALA A C 1
ATOM 636 O O . ALA A 1 80 ? -7.097 -5.176 1.526 1.00 97.81 80 ALA A O 1
ATOM 637 N N . PRO A 1 81 ? -5.183 -5.443 2.672 1.00 97.38 81 PRO A N 1
ATOM 638 C CA . PRO A 1 81 ? -5.876 -5.767 3.918 1.00 97.38 81 PRO A CA 1
ATOM 639 C C . PRO A 1 81 ? -6.583 -4.559 4.553 1.00 97.38 81 PRO A C 1
ATOM 641 O O . PRO A 1 81 ? -7.676 -4.736 5.085 1.00 97.38 81 PRO A O 1
ATOM 644 N N . VAL A 1 82 ? -6.033 -3.339 4.459 1.00 97.81 82 VAL A N 1
ATOM 645 C CA . VAL A 1 82 ? -6.659 -2.123 5.028 1.00 97.81 82 VAL A CA 1
ATOM 646 C C . VAL A 1 82 ? -8.032 -1.828 4.415 1.00 97.81 82 VAL A C 1
ATOM 648 O O . VAL A 1 82 ? -8.932 -1.374 5.129 1.00 97.81 82 VAL A O 1
ATOM 651 N N . LEU A 1 83 ? -8.195 -2.091 3.114 1.00 97.81 83 LEU A N 1
ATOM 652 C CA . LEU A 1 83 ? -9.424 -1.829 2.355 1.00 97.81 83 LEU A CA 1
ATOM 653 C C . LEU A 1 83 ? -10.343 -3.055 2.237 1.00 97.81 83 LEU A C 1
ATOM 655 O O . LEU A 1 83 ? -11.477 -2.928 1.771 1.00 97.81 83 LEU A O 1
ATOM 659 N N . ARG A 1 84 ? -9.901 -4.249 2.655 1.00 96.62 84 ARG A N 1
ATOM 660 C CA . ARG A 1 84 ? -10.676 -5.492 2.515 1.00 96.62 84 ARG A CA 1
ATOM 661 C C . ARG A 1 84 ? -12.003 -5.400 3.275 1.00 96.62 84 ARG A C 1
ATOM 663 O O . ARG A 1 84 ? -12.030 -5.374 4.499 1.00 96.62 84 ARG A O 1
ATOM 670 N N . GLY A 1 85 ? -13.117 -5.385 2.541 1.00 96.31 85 GLY A N 1
ATOM 671 C CA . GLY A 1 85 ? -14.463 -5.259 3.120 1.00 96.31 85 GLY A CA 1
ATOM 672 C C . GLY A 1 85 ? -14.799 -3.860 3.654 1.00 96.31 85 GLY A C 1
ATOM 673 O O . GLY A 1 85 ? -15.861 -3.681 4.246 1.00 96.31 85 GLY A O 1
ATOM 674 N N . LYS A 1 86 ? -13.910 -2.881 3.445 1.00 96.25 86 LYS A N 1
ATOM 675 C CA . LYS A 1 86 ? -14.059 -1.474 3.858 1.00 96.25 86 LYS A CA 1
ATOM 676 C C . LYS A 1 86 ? -13.925 -0.498 2.697 1.00 96.25 86 LYS A C 1
ATOM 678 O O . LYS A 1 86 ? -14.071 0.694 2.897 1.00 96.25 86 LYS A O 1
ATOM 683 N N . GLY A 1 87 ? -13.671 -0.989 1.493 1.00 96.88 87 GLY A N 1
ATOM 684 C CA . GLY A 1 87 ? -13.512 -0.221 0.269 1.00 96.88 87 GLY A CA 1
ATOM 685 C C . GLY A 1 87 ? -13.156 -1.166 -0.873 1.00 96.88 87 GLY A C 1
ATOM 686 O O . GLY A 1 87 ? -13.387 -2.377 -0.789 1.00 96.88 87 GLY A O 1
ATOM 687 N N . GLN A 1 88 ? -12.565 -0.618 -1.927 1.00 98.31 88 GLN A N 1
ATOM 688 C CA . GLN A 1 88 ? -12.068 -1.395 -3.055 1.00 98.31 88 GLN A CA 1
ATOM 689 C C . GLN A 1 88 ? -10.607 -1.054 -3.318 1.00 98.31 88 GLN A C 1
ATOM 691 O O . GLN A 1 88 ? -10.227 0.109 -3.395 1.00 98.31 88 GLN A O 1
ATOM 696 N N . PHE A 1 89 ? -9.785 -2.084 -3.472 1.00 98.25 89 PHE A N 1
ATOM 697 C CA . PHE A 1 89 ? -8.399 -1.943 -3.885 1.00 98.25 89 PHE A CA 1
ATOM 698 C C . PHE A 1 89 ? -8.243 -2.472 -5.311 1.00 98.25 89 PHE A C 1
ATOM 700 O O . PHE A 1 89 ? -8.725 -3.563 -5.623 1.00 98.25 89 PHE A O 1
ATOM 707 N N . VAL A 1 90 ? -7.582 -1.699 -6.170 1.00 97.62 90 VAL A N 1
ATOM 708 C CA . VAL A 1 90 ? -7.295 -2.055 -7.563 1.00 97.62 90 VAL A CA 1
ATOM 709 C C . VAL A 1 90 ? -5.794 -1.929 -7.798 1.00 97.62 90 VAL A C 1
ATOM 711 O O . VAL A 1 90 ? -5.239 -0.841 -7.693 1.00 97.62 90 VAL A O 1
ATOM 714 N N . ALA A 1 91 ? -5.133 -3.025 -8.154 1.00 94.38 91 ALA A N 1
ATOM 715 C CA . ALA A 1 91 ? -3.751 -2.988 -8.621 1.00 94.38 91 ALA A CA 1
ATOM 716 C C . ALA A 1 91 ? -3.743 -2.833 -10.147 1.00 94.38 91 ALA A C 1
ATOM 718 O O . ALA A 1 91 ? -4.160 -3.738 -10.870 1.00 94.38 91 ALA A O 1
ATOM 719 N N . ALA A 1 92 ? -3.287 -1.685 -10.639 1.00 93.31 92 ALA A N 1
ATOM 720 C CA . ALA A 1 92 ? -3.141 -1.420 -12.062 1.00 93.31 92 ALA A CA 1
ATOM 721 C C . ALA A 1 92 ? -1.728 -1.811 -12.521 1.00 93.31 92 ALA A C 1
ATOM 723 O O . ALA A 1 92 ? -0.731 -1.173 -12.171 1.00 93.31 92 ALA A O 1
ATOM 724 N N . THR A 1 93 ? -1.656 -2.878 -13.313 1.00 88.06 93 THR A N 1
ATOM 725 C CA . THR A 1 93 ? -0.426 -3.432 -13.897 1.00 88.06 93 THR A CA 1
ATOM 726 C C . THR A 1 93 ? -0.502 -3.427 -15.426 1.00 88.06 93 THR A C 1
ATOM 728 O O . THR A 1 93 ? -1.503 -2.993 -15.998 1.00 88.06 93 THR A O 1
ATOM 731 N N . TRP A 1 94 ? 0.562 -3.862 -16.100 1.00 86.12 94 TRP A N 1
ATOM 732 C CA . TRP A 1 94 ? 0.558 -4.022 -17.550 1.00 86.12 94 TRP A CA 1
ATOM 733 C C . TRP A 1 94 ? -0.412 -5.116 -17.983 1.00 86.12 94 TRP A C 1
ATOM 735 O O . TRP A 1 94 ? -0.574 -6.136 -17.310 1.00 86.12 94 TRP A O 1
ATOM 745 N N . ASP A 1 95 ? -1.028 -4.888 -19.135 1.00 86.44 95 ASP A N 1
ATOM 746 C CA . ASP A 1 95 ? -1.790 -5.901 -19.844 1.00 86.44 95 ASP A CA 1
ATOM 747 C C . ASP A 1 95 ? -0.804 -6.853 -20.527 1.00 86.44 95 ASP A C 1
ATOM 749 O O . ASP A 1 95 ? -0.042 -6.422 -21.390 1.00 86.44 95 ASP A O 1
ATOM 753 N N . VAL A 1 96 ? -0.768 -8.118 -20.111 1.00 80.50 96 VAL A N 1
ATOM 754 C CA . VAL A 1 96 ? 0.161 -9.115 -20.668 1.00 80.50 96 VAL A CA 1
ATOM 755 C C . VAL A 1 96 ? -0.271 -9.622 -22.045 1.00 80.50 96 VAL A C 1
ATOM 757 O O . VAL A 1 96 ? 0.537 -10.250 -22.725 1.00 80.50 96 VAL A O 1
ATOM 760 N N . ASP A 1 97 ? -1.498 -9.316 -22.476 1.00 86.44 97 ASP A N 1
ATOM 761 C CA . ASP A 1 97 ? -2.037 -9.745 -23.76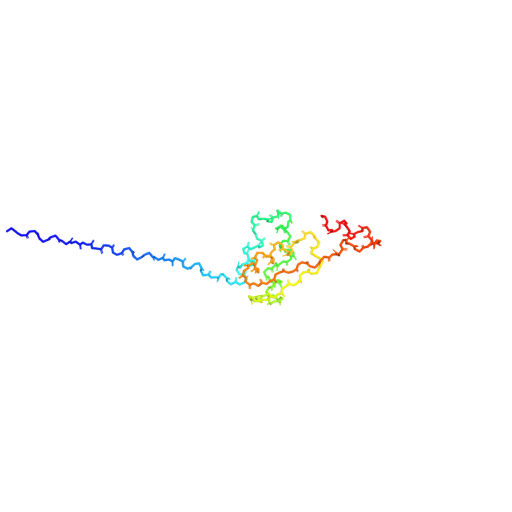8 1.00 86.44 97 ASP A CA 1
ATOM 762 C C . ASP A 1 97 ? -1.655 -8.786 -24.910 1.00 86.44 97 ASP A C 1
ATOM 764 O O . ASP A 1 97 ? -1.805 -9.118 -26.088 1.00 86.44 97 ASP A O 1
ATOM 768 N N . VAL A 1 98 ? -1.125 -7.596 -24.593 1.00 87.56 98 VAL A N 1
ATOM 769 C CA . VAL A 1 98 ? -0.630 -6.649 -25.603 1.00 87.56 98 VAL A CA 1
ATOM 770 C C . VAL A 1 98 ? 0.755 -7.105 -26.101 1.00 87.56 98 VAL A C 1
ATOM 772 O O . VAL A 1 98 ? 1.701 -7.111 -25.305 1.00 87.56 98 VAL A O 1
ATOM 775 N N . PRO A 1 99 ? 0.911 -7.446 -27.400 1.00 86.19 99 PRO A N 1
ATOM 776 C CA . PRO A 1 99 ? 2.162 -7.970 -27.949 1.00 86.19 99 PRO A CA 1
ATOM 777 C C . PRO A 1 99 ? 3.264 -6.902 -28.040 1.00 86.19 99 PRO A C 1
ATOM 779 O O . PRO A 1 99 ? 3.006 -5.703 -27.938 1.00 86.19 99 PRO A O 1
ATOM 782 N N . ASP A 1 100 ? 4.505 -7.355 -28.250 1.00 87.38 100 ASP A N 1
ATOM 783 C CA . ASP A 1 100 ? 5.689 -6.521 -28.530 1.00 87.38 100 ASP A CA 1
ATOM 784 C C . ASP A 1 100 ? 6.010 -5.445 -27.476 1.00 87.38 100 ASP A C 1
ATOM 786 O O . ASP A 1 100 ? 6.623 -4.410 -27.755 1.00 87.38 100 ASP A O 1
ATOM 790 N N . GLN A 1 101 ? 5.619 -5.683 -26.225 1.00 85.12 101 GLN A N 1
ATOM 791 C CA . GLN A 1 101 ? 5.987 -4.803 -25.125 1.00 85.12 101 GLN A CA 1
ATOM 792 C C . GLN A 1 101 ? 7.462 -4.936 -24.726 1.00 85.12 101 GLN A C 1
ATOM 794 O O . GLN A 1 101 ? 8.048 -6.013 -24.841 1.00 85.12 101 GLN A O 1
ATOM 799 N N . PRO A 1 102 ? 8.070 -3.865 -24.178 1.00 87.75 102 PRO A N 1
ATOM 800 C CA . PRO A 1 102 ? 9.427 -3.938 -23.657 1.00 87.75 102 PRO A CA 1
ATOM 801 C C . PRO A 1 102 ? 9.593 -5.033 -22.596 1.00 87.75 102 PRO A C 1
ATOM 803 O O . PRO A 1 102 ? 8.842 -5.075 -21.623 1.00 87.75 102 PRO A O 1
ATOM 806 N N . GLU A 1 103 ? 10.656 -5.830 -22.724 1.00 84.19 103 GLU A N 1
ATOM 807 C CA . GLU A 1 103 ? 11.006 -6.954 -21.833 1.00 84.19 103 GLU A CA 1
ATOM 808 C C . GLU A 1 103 ? 10.951 -6.627 -20.332 1.00 84.19 103 GLU A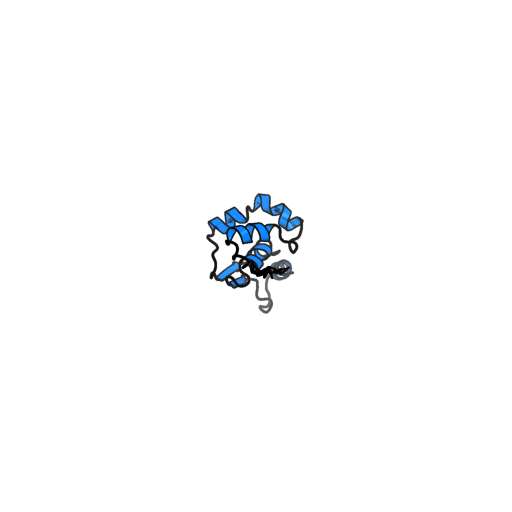 C 1
ATOM 810 O O . GLU A 1 103 ? 10.605 -7.465 -19.498 1.00 84.19 103 GLU A O 1
ATOM 815 N N . TYR A 1 104 ? 11.276 -5.387 -19.952 1.00 83.94 104 TYR A N 1
ATOM 816 C CA . TYR A 1 104 ? 11.239 -4.984 -18.548 1.00 83.94 104 TYR A CA 1
ATOM 817 C C . TYR A 1 104 ? 9.826 -5.053 -17.944 1.00 83.94 104 TYR A C 1
ATOM 819 O O . TYR A 1 104 ? 9.713 -5.211 -16.732 1.00 83.94 104 TYR A O 1
ATOM 827 N N . ARG A 1 105 ? 8.756 -4.948 -18.746 1.00 80.94 105 ARG A N 1
ATOM 828 C CA . ARG A 1 105 ? 7.372 -4.989 -18.251 1.00 80.94 105 ARG A CA 1
ATOM 829 C C . ARG A 1 105 ? 6.996 -6.368 -17.727 1.00 80.94 105 ARG A C 1
ATOM 831 O O . ARG A 1 105 ? 6.475 -6.453 -16.622 1.00 80.94 105 ARG A O 1
ATOM 838 N N . TYR A 1 106 ? 7.367 -7.426 -18.445 1.00 75.69 106 TYR A N 1
ATOM 839 C CA . TYR A 1 106 ? 7.148 -8.806 -18.003 1.00 75.69 106 TYR A CA 1
ATOM 840 C C . TYR A 1 106 ? 7.972 -9.142 -16.758 1.00 75.69 106 TYR A C 1
ATOM 842 O O . TYR A 1 106 ? 7.479 -9.777 -15.832 1.00 75.69 106 TYR A O 1
ATOM 850 N N . ARG A 1 107 ? 9.219 -8.656 -16.689 1.00 76.69 107 ARG A N 1
ATOM 851 C CA . ARG A 1 107 ? 10.089 -8.875 -15.522 1.00 76.69 107 ARG A CA 1
ATOM 852 C C . ARG A 1 107 ? 9.563 -8.216 -14.247 1.00 76.69 107 ARG A C 1
ATOM 854 O O . ARG A 1 107 ? 9.783 -8.745 -13.169 1.00 76.69 107 ARG A O 1
ATOM 861 N N . LEU A 1 108 ? 8.927 -7.051 -14.360 1.00 71.12 108 LEU A N 1
ATOM 862 C CA . LEU A 1 108 ? 8.386 -6.311 -13.213 1.00 71.12 108 LEU A CA 1
ATOM 863 C C . LEU A 1 108 ? 7.026 -6.839 -12.732 1.00 71.12 108 LEU A C 1
ATOM 865 O O . LEU A 1 108 ? 6.508 -6.331 -11.740 1.00 71.12 108 LEU A O 1
ATOM 869 N N . GLN A 1 109 ? 6.452 -7.808 -13.446 1.00 66.00 109 GLN A N 1
ATOM 870 C CA . GLN A 1 109 ? 5.144 -8.398 -13.170 1.00 66.00 109 GLN A CA 1
ATOM 871 C C . GLN A 1 109 ? 5.240 -9.826 -12.603 1.00 66.00 109 GLN A C 1
ATOM 873 O O . GLN A 1 109 ? 4.208 -10.418 -12.291 1.00 66.00 109 GLN A O 1
ATOM 878 N N . MET A 1 110 ? 6.466 -10.355 -12.470 1.00 52.00 110 MET A N 1
ATOM 879 C CA . MET A 1 110 ? 6.797 -11.641 -11.840 1.00 52.00 110 MET A CA 1
ATOM 880 C C . MET A 1 110 ? 7.279 -11.469 -10.401 1.00 52.00 110 MET A C 1
ATOM 882 O O . MET A 1 110 ? 7.968 -10.460 -10.123 1.00 52.00 110 MET A O 1
#

Radius of gyration: 23.87 Å; chains: 1; bounding box: 50×38×89 Å